Protein 4RGI (pdb70)

Radius of gyration: 10.81 Å; Cα contacts (8 Å, |Δi|>4): 110; chains: 1; bounding box: 23×27×27 Å

Organism: Yersinia pestis (NCBI:txid632)

Sequence (68 aa):
AQRQPVSSSSRILSIGYDPDNRLEIQFREQGTYQYLGVPERAHQNFSAVSKGRFFDGVIKGKFLCRKIG

B-factor: mean 22.79, std 12.81, range [6.86, 72.15]

Solvent-accessible surface area: 4601 Å² total

InterPro domains:
  IPR025309 KTSC domain [PF13619] (7-64)

Nearest PDB structures (foldseek):
  4rgi-assembly1_A  TM=1.015E+00  e=5.179E-12  Yersinia pestis
  7x8c-assembly1_C  TM=9.618E-01  e=8.145E-07  Methanolobus vulcani
  5hie-assembly1_A  TM=2.662E-01  e=4.310E+00  Homo sapiens
  5hie-assembly2_B  TM=2.707E-01  e=4.584E+00  Homo sapiens
  5hie-assembly4_D  TM=2.824E-01  e=6.637E+00  Homo sapiens

Secondary structure (DSSP, 8-state):
--PEE---SSEEEEE--TTT--EEEETTTEEEEE-S--HHHHHH---S-HHHHIIIIITTTS-EEEE-

Structure (mmCIF, N/CA/C/O backbone):
data_4RGI
#
_entry.id   4RGI
#
_cell.length_a   38.166
_cell.length_b   70.908
_cell.length_c   55.846
_cell.angle_alpha   90.00
_cell.angle_beta   90.00
_cell.angle_gamma   90.00
#
_symmetry.space_group_name_H-M   'C 2 2 21'
#
loop_
_entity.id
_entity.type
_entity.pdbx_description
1 polymer 'Uncharacterized protein'
2 non-polymer 'SULFATE ION'
3 non-polymer GLYCEROL
4 water water
#
loop_
_atom_site.group_PDB
_atom_site.id
_atom_site.type_symbol
_atom_site.label_atom_id
_atom_site.label_alt_id
_atom_site.label_comp_id
_atom_site.label_asym_id
_atom_site.label_entity_id
_atom_site.label_seq_id
_atom_site.pdbx_PDB_ins_code
_atom_site.Cartn_x
_atom_site.Cartn_y
_atom_site.Cartn_z
_atom_site.occupancy
_atom_site.B_iso_or_equiv
_atom_site.auth_seq_id
_atom_site.auth_comp_id
_atom_site.auth_asym_id
_atom_site.auth_atom_id
_atom_site.pdbx_PDB_model_num
ATOM 1 N N . ALA A 1 3 ? 8.990 -4.960 10.456 1.00 51.15 0 ALA A N 1
ATOM 2 C CA . ALA A 1 3 ? 9.785 -3.934 9.798 1.00 44.33 0 ALA A CA 1
ATOM 3 C C . ALA A 1 3 ? 8.858 -2.828 9.363 1.00 48.05 0 ALA A C 1
ATOM 4 O O . ALA A 1 3 ? 7.654 -2.897 9.602 1.00 64.07 0 ALA A O 1
ATOM 22 N N . GLN A 1 5 ? 7.068 -0.293 6.462 1.00 30.61 2 GLN A N 1
ATOM 23 C CA . GLN A 1 5 ? 6.648 -0.267 5.078 1.00 31.02 2 GLN A CA 1
ATOM 24 C C . GLN A 1 5 ? 6.229 1.134 4.685 1.00 26.55 2 GLN A C 1
ATOM 25 O O . GLN A 1 5 ? 5.637 1.858 5.485 1.00 29.29 2 GLN A O 1
ATOM 31 N N . ARG A 1 6 ? 6.537 1.509 3.450 1.00 25.56 3 ARG A N 1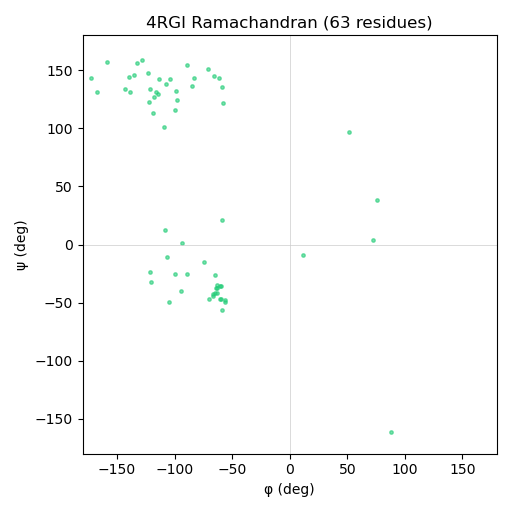
ATOM 32 C CA . ARG A 1 6 ? 6.218 2.843 2.985 1.00 23.13 3 ARG A CA 1
ATOM 33 C C . ARG A 1 6 ? 4.775 2.914 2.502 1.00 23.01 3 ARG A C 1
ATOM 34 O O . ARG A 1 6 ? 4.249 1.952 1.928 1.00 32.34 3 ARG A O 1
ATOM 42 N N . GLN A 1 7 ? 4.142 4.053 2.759 1.00 21.83 4 GLN A N 1
ATOM 43 C CA . GLN A 1 7 ? 2.792 4.328 2.285 1.00 21.71 4 GLN A CA 1
ATOM 44 C C . GLN A 1 7 ? 2.875 5.175 1.045 1.00 20.77 4 GLN A C 1
ATOM 45 O O . GLN A 1 7 ? 3.588 6.165 1.037 1.00 19.69 4 GLN A O 1
ATOM 51 N N . PRO A 1 8 ? 2.144 4.812 -0.011 1.00 21.42 5 PRO A N 1
ATOM 52 C CA . PRO A 1 8 ? 2.156 5.696 -1.185 1.00 20.73 5 PRO A CA 1
ATOM 53 C C . PRO A 1 8 ? 1.517 7.046 -0.882 1.00 19.46 5 PRO A C 1
ATOM 54 O O . PRO A 1 8 ? 0.595 7.095 -0.077 1.00 19.55 5 PRO A O 1
ATOM 58 N N . VAL A 1 9 ? 2.038 8.114 -1.479 1.00 18.54 6 VAL A N 1
ATOM 59 C CA . VAL A 1 9 ? 1.449 9.452 -1.334 1.00 17.52 6 VAL A CA 1
ATOM 60 C C . VAL A 1 9 ? 1.332 10.117 -2.698 1.00 24.02 6 VAL A C 1
ATOM 61 O O . VAL A 1 9 ? 1.945 9.670 -3.668 1.00 20.76 6 VAL A O 1
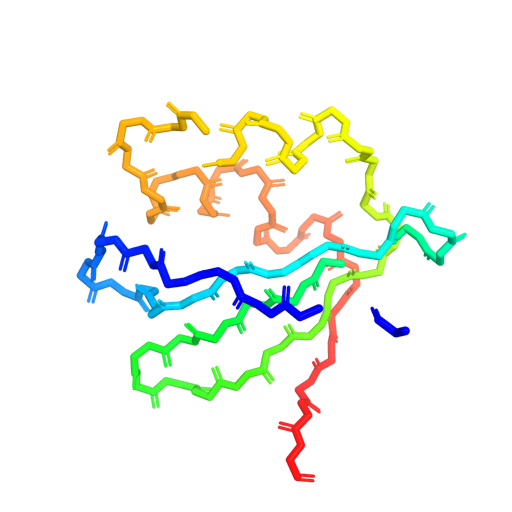ATOM 65 N N A SER A 1 10 ? 0.540 11.185 -2.777 0.51 18.03 7 SER A N 1
ATOM 66 N N B SER A 1 10 ? 0.547 11.193 -2.762 0.49 17.77 7 SER A N 1
ATOM 67 C CA A SER A 1 10 ? 0.441 11.947 -4.016 0.51 19.64 7 SER A CA 1
ATOM 68 C CA B SER A 1 10 ? 0.409 11.981 -3.983 0.49 19.88 7 SER A CA 1
ATOM 69 C C A SER A 1 10 ? 1.295 13.198 -3.902 0.51 19.51 7 SER A C 1
ATOM 70 C C B SER A 1 10 ? 1.298 13.214 -3.895 0.49 19.52 7 SER A C 1
ATOM 71 O O A SER A 1 10 ? 1.084 14.029 -3.018 0.51 20.76 7 SER A O 1
ATOM 72 O O B SER A 1 10 ? 1.108 14.056 -3.020 0.49 20.62 7 SER A O 1
ATOM 77 N N . SER A 1 11 ? 2.269 13.317 -4.795 1.00 17.98 8 SER A N 1
ATOM 78 C CA . SER A 1 11 ? 3.230 14.406 -4.750 1.00 15.95 8 SER A CA 1
ATOM 79 C C . SER A 1 11 ? 3.970 14.465 -6.068 1.00 19.74 8 SER A C 1
ATOM 80 O O . SER A 1 11 ? 4.223 13.433 -6.679 1.00 22.75 8 SER A O 1
ATOM 83 N N . SER A 1 12 ? 4.351 15.663 -6.487 1.00 20.13 9 SER A N 1
ATOM 84 C CA . SER A 1 12 ? 5.105 15.804 -7.722 1.00 23.41 9 SER A CA 1
ATOM 85 C C . SER A 1 12 ? 6.551 15.340 -7.532 1.00 29.28 9 SER A C 1
ATOM 86 O O . SER A 1 12 ? 7.270 15.111 -8.502 1.00 30.50 9 SER A O 1
ATOM 89 N N . ARG A 1 13 ? 6.978 15.187 -6.284 1.00 21.04 10 ARG A N 1
ATOM 90 C CA . ARG A 1 13 ? 8.376 14.854 -6.031 1.00 18.45 10 ARG A CA 1
ATOM 91 C C . ARG A 1 13 ? 8.571 13.565 -5.256 1.00 18.40 10 ARG A C 1
ATOM 92 O O . ARG A 1 13 ? 9.633 12.944 -5.328 1.00 19.33 10 ARG A O 1
ATOM 100 N N . ILE A 1 14 ? 7.550 13.165 -4.508 1.00 14.87 11 ILE A N 1
ATOM 101 C CA . ILE A 1 14 ? 7.679 12.034 -3.599 1.00 12.22 11 ILE A CA 1
ATOM 102 C C . ILE A 1 14 ? 6.664 10.952 -3.929 1.00 13.31 11 ILE A C 1
ATOM 103 O O . ILE A 1 14 ? 5.490 11.239 -4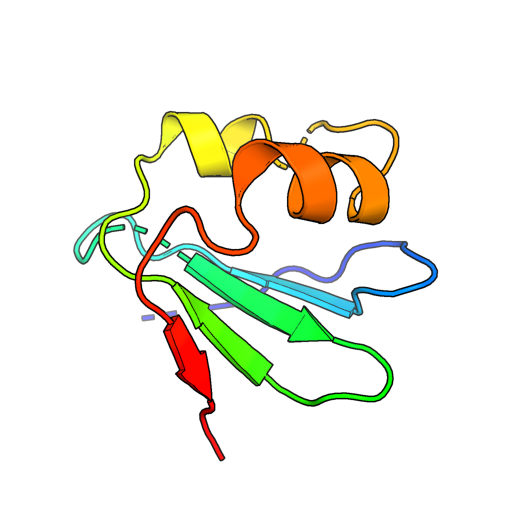.160 1.00 15.57 11 ILE A O 1
ATOM 108 N N . LEU A 1 15 ? 7.119 9.704 -3.968 1.00 13.67 12 LEU A N 1
ATOM 109 C CA . LEU A 1 15 ? 6.238 8.580 -4.285 1.00 12.14 12 LEU A CA 1
ATOM 110 C C . LEU A 1 15 ? 5.659 7.877 -3.056 1.00 12.58 12 LEU A C 1
ATOM 111 O O . LEU A 1 15 ? 4.491 7.486 -3.048 1.00 14.85 12 LEU A O 1
ATOM 116 N N . SER A 1 16 ? 6.471 7.710 -2.014 1.00 12.19 13 SER A N 1
ATOM 117 C CA . SER A 1 16 ? 6.025 7.016 -0.812 1.00 11.29 13 SER A CA 1
ATOM 118 C C . SER A 1 16 ? 6.886 7.386 0.398 1.00 11.89 13 SER A C 1
ATOM 119 O O . SER A 1 16 ? 8.024 7.810 0.251 1.00 11.33 13 SER A O 1
ATOM 122 N N . ILE A 1 17 ? 6.311 7.215 1.583 1.00 11.54 14 ILE A N 1
ATOM 123 C CA . ILE A 1 17 ? 6.937 7.620 2.839 1.00 11.55 14 ILE A CA 1
ATOM 124 C C . ILE A 1 17 ? 6.689 6.555 3.865 1.00 13.44 14 ILE A C 1
ATOM 125 O O . ILE A 1 17 ? 5.548 6.129 4.032 1.00 12.76 14 ILE A O 1
ATOM 130 N N . GLY A 1 18 ? 7.742 6.133 4.564 1.00 11.16 15 GLY A N 1
ATOM 131 C CA . GLY A 1 18 ? 7.584 5.188 5.657 1.00 11.86 15 GLY A CA 1
ATOM 132 C C . GLY A 1 18 ? 8.247 5.687 6.927 1.00 11.02 15 GLY A C 1
ATOM 133 O O . GLY A 1 18 ? 9.114 6.547 6.872 1.00 12.92 15 GLY A O 1
ATOM 134 N N . TYR A 1 19 ? 7.825 5.160 8.072 1.00 11.98 16 TYR A N 1
ATOM 135 C CA . TYR A 1 19 ? 8.422 5.562 9.332 1.00 10.95 16 TYR A CA 1
ATOM 136 C C . TYR A 1 19 ? 8.517 4.369 10.274 1.00 16.71 16 TYR A C 1
ATOM 137 O O . TYR A 1 19 ? 7.571 3.584 10.410 1.00 14.15 16 TYR A O 1
ATOM 146 N N . ASP A 1 20 ? 9.688 4.232 10.887 1.00 13.72 17 ASP A N 1
ATOM 147 C CA . ASP A 1 20 ? 9.970 3.172 11.856 1.00 21.81 17 ASP A CA 1
ATOM 148 C C . ASP A 1 20 ? 10.074 3.815 13.229 1.00 23.28 17 ASP A C 1
ATOM 149 O O . ASP A 1 20 ? 11.085 4.432 13.547 1.00 22.64 17 ASP A O 1
ATOM 154 N N . PRO A 1 21 ? 9.013 3.705 14.0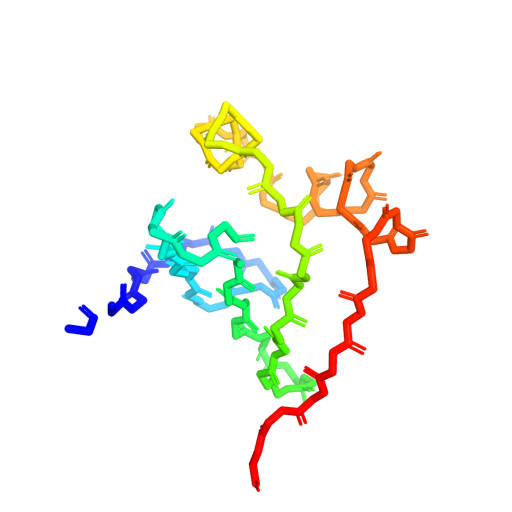41 1.00 23.82 18 PRO A N 1
ATOM 155 C CA . PRO A 1 21 ? 8.998 4.409 15.326 1.00 24.34 18 PRO A CA 1
ATOM 156 C C . PRO A 1 21 ? 10.070 3.903 16.284 1.00 27.42 18 PRO A C 1
ATOM 157 O O . PRO A 1 21 ? 10.515 4.659 17.140 1.00 30.79 18 PRO A O 1
ATOM 161 N N . ASP A 1 22 ? 10.489 2.653 16.127 1.00 28.89 19 ASP A N 1
ATOM 162 C CA . ASP A 1 22 ? 11.489 2.077 17.014 1.00 33.56 19 ASP A CA 1
ATOM 163 C C . ASP A 1 22 ? 12.872 2.689 16.802 1.00 33.95 19 ASP A C 1
ATOM 164 O O . ASP A 1 22 ? 13.538 3.064 17.764 1.00 32.07 19 ASP A O 1
ATOM 169 N N . ASN A 1 23 ? 13.294 2.796 15.547 1.00 24.92 20 ASN A N 1
ATOM 170 C CA . ASN A 1 23 ? 14.606 3.340 15.225 1.00 21.17 20 ASN A CA 1
ATOM 171 C C . ASN A 1 23 ? 14.557 4.837 14.942 1.00 15.96 20 ASN A C 1
ATOM 172 O O . ASN A 1 23 ? 15.579 5.447 14.635 1.00 22.90 20 ASN A O 1
ATOM 177 N N . ARG A 1 24 ? 13.364 5.418 15.046 1.00 17.27 21 ARG A N 1
ATOM 178 C CA . ARG A 1 24 ? 13.130 6.825 14.707 1.00 21.28 21 ARG A CA 1
ATOM 179 C C . ARG A 1 24 ? 13.667 7.156 13.321 1.00 17.52 21 ARG A C 1
ATOM 180 O O . ARG A 1 24 ? 14.345 8.166 13.117 1.00 14.62 21 ARG A O 1
ATOM 204 N N . LEU A 1 26 ? 12.976 7.681 9.132 1.00 9.54 23 LEU A N 1
ATOM 205 C CA . LEU A 1 26 ? 12.011 8.087 8.128 1.00 8.59 23 LEU A CA 1
ATOM 206 C C . LEU A 1 26 ? 12.534 7.674 6.767 1.00 11.77 23 LEU A C 1
ATOM 207 O O . LEU A 1 26 ? 13.683 7.937 6.466 1.00 14.67 23 LEU A O 1
ATOM 212 N N . GLU A 1 27 ? 11.709 7.025 5.947 1.00 10.41 24 GLU A N 1
ATOM 213 C CA . GLU A 1 27 ? 12.172 6.601 4.630 1.00 10.44 24 GLU A CA 1
ATOM 214 C C . GLU A 1 27 ? 11.348 7.298 3.562 1.00 15.77 24 GLU A C 1
ATOM 215 O O . GLU A 1 27 ? 10.120 7.266 3.596 1.00 12.65 24 GLU A O 1
ATOM 221 N N . ILE A 1 28 ? 12.030 7.945 2.626 1.00 9.50 25 ILE A N 1
ATOM 222 C CA . ILE A 1 28 ? 11.347 8.708 1.593 1.00 8.91 25 ILE A CA 1
ATOM 223 C C . ILE A 1 28 ? 11.762 8.179 0.227 1.00 10.56 25 ILE A C 1
ATOM 224 O O . ILE A 1 28 ? 12.943 8.145 -0.080 1.00 12.16 25 ILE A O 1
ATOM 229 N N . GLN A 1 29 ? 10.797 7.758 -0.579 1.00 11.20 26 GLN A N 1
ATOM 230 C CA . GLN A 1 29 ? 11.104 7.390 -1.950 1.00 12.67 26 GLN A CA 1
ATOM 231 C C . GLN A 1 29 ? 10.749 8.548 -2.890 1.00 12.43 26 GLN A C 1
ATOM 232 O O . GLN A 1 29 ? 9.589 8.931 -2.995 1.00 17.46 26 GLN A O 1
ATOM 238 N N . PHE A 1 30 ? 11.754 9.115 -3.547 1.00 15.11 27 PHE A N 1
ATOM 239 C CA . PHE A 1 30 ? 11.557 10.245 -4.455 1.00 16.79 27 PHE A CA 1
ATOM 240 C C . PHE A 1 30 ? 11.267 9.787 -5.893 1.00 23.87 27 PHE A C 1
ATOM 241 O O . PHE A 1 30 ? 11.665 8.701 -6.295 1.00 26.36 27 PHE A O 1
ATOM 249 N N . ARG A 1 31 ? 10.581 10.621 -6.668 1.00 20.81 28 ARG A N 1
ATOM 250 C CA . ARG A 1 31 ? 10.244 10.254 -8.042 1.00 28.90 28 ARG A CA 1
ATOM 251 C C . ARG A 1 31 ? 11.465 9.955 -8.910 1.00 35.92 28 ARG A C 1
ATOM 252 O O . ARG A 1 31 ? 11.571 8.866 -9.487 1.00 43.62 28 ARG A O 1
ATOM 260 N N . GLU A 1 32 ? 12.374 10.925 -8.992 1.00 38.43 29 GLU A N 1
ATOM 261 C CA . GLU A 1 32 ? 13.537 10.855 -9.881 1.00 35.05 29 GLU A CA 1
ATOM 262 C C . GLU A 1 32 ? 14.817 10.431 -9.140 1.00 26.90 29 GLU A C 1
ATOM 263 O O . GLU A 1 32 ? 15.721 9.851 -9.739 1.00 39.93 29 GLU A O 1
ATOM 269 N N . GLN A 1 33 ? 14.894 10.680 -7.837 1.00 21.12 30 GLN A N 1
ATOM 270 C CA . GLN A 1 33 ? 16.184 10.570 -7.164 1.00 20.91 30 GLN A CA 1
ATOM 271 C C . GLN A 1 33 ? 16.368 9.389 -6.217 1.00 14.81 30 GLN A C 1
ATOM 272 O O . GLN A 1 33 ? 17.336 9.357 -5.470 1.00 18.02 30 GLN A O 1
ATOM 278 N N . GLY A 1 34 ? 15.481 8.403 -6.248 1.00 19.84 31 GLY A N 1
ATOM 279 C CA . GLY A 1 34 ? 15.703 7.200 -5.457 1.00 14.97 31 GLY A CA 1
ATOM 280 C C . GLY A 1 34 ? 15.178 7.250 -4.038 1.00 15.13 31 GLY A C 1
ATOM 281 O O . GLY A 1 34 ? 14.335 8.077 -3.710 1.00 15.87 31 GLY A O 1
ATOM 282 N N . THR A 1 35 ? 15.678 6.362 -3.187 1.00 13.72 32 THR A N 1
ATOM 283 C CA . THR A 1 35 ? 15.150 6.237 -1.828 1.00 12.38 32 THR A CA 1
ATOM 284 C C . THR A 1 35 ? 16.186 6.591 -0.766 1.00 11.18 32 THR A C 1
ATOM 285 O O . THR A 1 35 ? 17.311 6.136 -0.823 1.00 12.86 32 THR A O 1
ATOM 289 N N . TYR A 1 36 ? 15.789 7.436 0.184 1.00 10.20 33 TYR A N 1
ATOM 290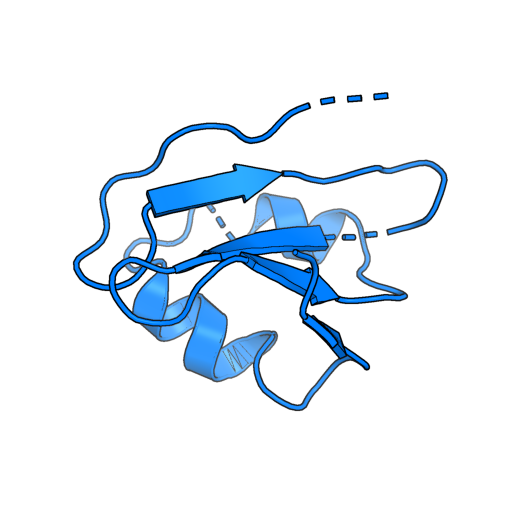 C CA . TYR A 1 36 ? 16.671 7.866 1.272 1.00 9.82 33 TYR A CA 1
ATOM 291 C C . TYR A 1 36 ? 16.084 7.558 2.633 1.00 10.15 33 TYR A C 1
ATOM 292 O O . TYR A 1 36 ? 14.871 7.626 2.802 1.00 11.92 33 TYR A O 1
ATOM 301 N N . GLN A 1 37 ? 16.949 7.271 3.606 1.00 10.55 34 GLN A N 1
ATOM 302 C CA . GLN A 1 37 ? 16.557 7.174 4.996 1.00 9.75 34 GLN A CA 1
ATOM 303 C C . GLN A 1 37 ? 17.069 8.377 5.761 1.00 11.62 34 GLN A C 1
ATOM 304 O O . GLN A 1 37 ? 18.212 8.781 5.566 1.00 13.40 34 GLN A O 1
ATOM 310 N N . TYR A 1 38 ? 16.224 8.919 6.637 1.00 11.85 35 TYR A N 1
ATOM 311 C CA . TYR A 1 38 ? 16.561 10.056 7.485 1.00 10.96 35 TYR A CA 1
ATOM 312 C C . TYR A 1 38 ? 16.557 9.570 8.918 1.00 10.49 35 TYR A C 1
ATOM 313 O O . TYR A 1 38 ? 15.601 8.938 9.357 1.00 9.95 35 TYR A O 1
ATOM 322 N N . LEU A 1 39 ? 17.627 9.853 9.644 1.00 9.86 36 LEU A N 1
ATOM 323 C CA . LEU A 1 39 ? 17.827 9.225 10.940 1.00 9.94 36 LEU A CA 1
ATOM 324 C C . LEU A 1 39 ? 17.511 10.188 12.048 1.00 13.06 36 LEU A C 1
ATOM 325 O O . LEU A 1 39 ? 17.790 11.369 11.939 1.00 14.04 36 LEU A O 1
ATOM 330 N N . GLY A 1 40 ? 16.910 9.683 13.113 1.00 10.88 37 GLY A N 1
ATOM 331 C CA . GLY A 1 40 ? 16.668 10.493 14.285 1.00 15.93 37 GLY A CA 1
ATOM 332 C C . GLY A 1 40 ? 15.524 11.459 14.094 1.00 14.37 37 GLY A C 1
ATOM 333 O O . GLY A 1 40 ? 15.575 12.575 14.571 1.00 14.15 37 GLY A O 1
ATOM 334 N N . VAL A 1 41 ? 14.488 11.004 13.401 1.00 12.59 38 VAL A N 1
ATOM 335 C CA . VAL A 1 41 ? 13.302 11.802 13.125 1.00 10.59 38 VAL A CA 1
ATOM 336 C C . VAL A 1 41 ? 12.210 11.471 14.129 1.00 13.32 38 VAL A C 1
ATOM 337 O O . VAL A 1 41 ? 11.830 10.308 14.259 1.00 13.04 38 VAL A O 1
ATOM 341 N N . PRO A 1 42 ? 11.699 12.489 14.842 1.00 11.68 39 PRO A N 1
ATOM 342 C CA . PRO A 1 42 ? 10.663 12.263 15.845 1.00 15.47 39 PRO A CA 1
ATOM 343 C C . PRO A 1 42 ? 9.325 11.901 15.222 1.00 14.90 39 PRO A C 1
ATOM 344 O O . PRO A 1 42 ? 9.019 12.311 14.110 1.00 15.10 39 PRO A O 1
ATOM 348 N N . GLU A 1 43 ? 8.528 11.131 15.948 1.00 14.73 40 GLU A N 1
ATOM 349 C CA . GLU A 1 43 ? 7.265 10.659 15.402 1.00 19.47 40 GLU A CA 1
ATOM 350 C C . GLU A 1 43 ? 6.336 11.815 15.030 1.00 15.80 40 GLU A C 1
ATOM 351 O O . GLU A 1 43 ? 5.627 11.737 14.033 1.00 16.27 40 GLU A O 1
A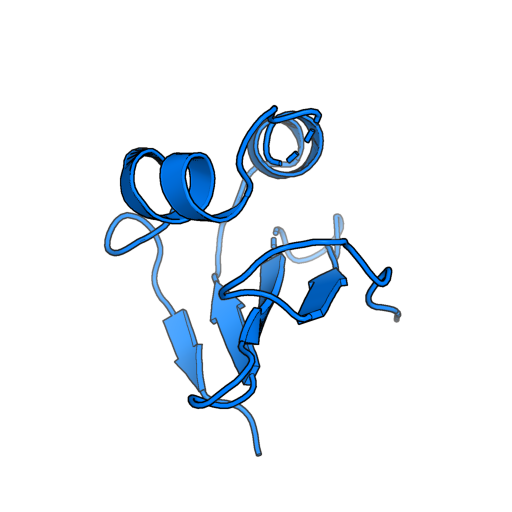TOM 357 N N . ARG A 1 44 ? 6.357 12.900 15.805 1.00 16.09 41 ARG A N 1
ATOM 358 C CA . ARG A 1 44 ? 5.513 14.042 15.492 1.00 14.35 41 ARG A CA 1
ATOM 359 C C . ARG A 1 44 ? 5.822 14.611 14.112 1.00 13.76 41 ARG A C 1
ATOM 360 O O . ARG A 1 44 ? 4.922 15.049 13.412 1.00 13.54 41 ARG A O 1
ATOM 368 N N . ALA A 1 45 ? 7.097 14.586 13.720 1.00 14.01 42 ALA A N 1
ATOM 369 C CA . ALA A 1 45 ? 7.512 15.072 12.406 1.00 12.80 42 ALA A CA 1
ATOM 370 C C . ALA A 1 45 ? 6.887 14.236 11.326 1.00 10.82 42 ALA A C 1
ATOM 371 O O . ALA A 1 45 ? 6.449 14.752 10.309 1.00 11.77 42 ALA A O 1
ATOM 373 N N . HIS A 1 46 ? 6.868 12.929 11.544 1.00 11.52 43 HIS A N 1
ATOM 374 C CA . HIS A 1 46 ? 6.319 12.048 10.545 1.00 13.13 43 HIS A CA 1
ATOM 375 C C . HIS A 1 46 ? 4.824 12.284 10.410 1.00 11.48 43 HIS A C 1
ATOM 376 O O . HIS A 1 46 ? 4.311 12.331 9.312 1.00 12.79 43 HIS A O 1
ATOM 383 N N . GLN A 1 47 ? 4.128 12.438 11.533 1.00 10.72 44 GLN A N 1
ATOM 384 C CA . GLN A 1 47 ? 2.695 12.698 11.490 1.00 11.31 44 GLN A CA 1
ATOM 385 C C . GLN A 1 47 ? 2.392 13.989 10.733 1.00 10.89 44 GLN A C 1
ATOM 386 O O . GLN A 1 47 ? 1.522 14.011 9.877 1.00 14.86 44 GLN A O 1
ATOM 392 N N . ASN A 1 48 ? 3.121 15.059 11.031 1.00 10.48 45 ASN A N 1
ATOM 393 C CA . ASN A 1 48 ? 2.934 16.319 10.313 1.00 10.28 45 ASN A CA 1
ATOM 394 C C . ASN A 1 48 ? 3.258 16.227 8.816 1.00 12.34 45 ASN A C 1
ATOM 395 O O . ASN A 1 48 ? 2.639 16.901 8.000 1.00 10.81 45 ASN A O 1
ATOM 400 N N . PHE A 1 49 ? 4.249 15.418 8.479 1.00 11.36 46 PHE A N 1
ATOM 401 C CA . PHE A 1 49 ? 4.616 15.138 7.092 1.00 9.71 46 PHE A CA 1
ATOM 402 C C . PHE A 1 49 ? 3.428 14.538 6.367 1.00 9.69 46 PHE A C 1
ATOM 403 O O . PHE A 1 49 ? 3.073 14.964 5.272 1.00 11.05 46 PHE A O 1
ATOM 419 N N . SER A 1 51 ? 0.313 14.687 7.102 1.00 11.30 48 SER A N 1
ATOM 420 C CA . SER A 1 51 ? -0.838 15.588 7.052 1.00 14.59 48 SER A CA 1
ATOM 421 C C . SER A 1 51 ? -0.629 16.832 6.219 1.00 14.29 48 SER A C 1
ATOM 422 O O . SER A 1 51 ? -1.572 17.583 5.998 1.00 18.65 48 SER A O 1
ATOM 425 N N . ALA A 1 52 ? 0.596 17.073 5.772 1.00 10.12 49 ALA A N 1
ATOM 426 C CA . ALA A 1 52 ? 0.900 18.304 5.048 1.00 10.42 49 ALA A CA 1
ATOM 427 C C . ALA A 1 52 ? 0.098 18.414 3.759 1.00 11.35 49 ALA A C 1
ATOM 428 O O . ALA A 1 52 ? -0.125 17.417 3.069 1.00 15.24 49 ALA A O 1
ATOM 430 N N . VAL A 1 53 ? -0.313 19.635 3.444 1.00 12.19 50 VAL A N 1
ATOM 431 C CA . VAL A 1 53 ? -0.921 19.955 2.164 1.00 17.27 50 VAL A CA 1
ATOM 432 C C . VAL A 1 53 ? 0.012 19.567 1.006 1.00 19.30 50 VAL A C 1
ATOM 433 O O . VAL A 1 53 ? -0.399 18.895 0.056 1.00 18.41 50 VAL A O 1
ATOM 437 N N . SER A 1 54 ? 1.272 19.987 1.108 1.00 12.05 51 SER A N 1
ATOM 438 C CA . SER A 1 54 ? 2.302 19.704 0.109 1.00 14.26 51 SER A CA 1
ATOM 439 C C . SER A 1 54 ? 3.457 18.898 0.701 1.00 11.09 51 SER A C 1
ATOM 440 O O . SER A 1 54 ? 4.178 19.411 1.558 1.00 13.89 51 SER A O 1
ATOM 443 N N . LYS A 1 55 ? 3.631 17.650 0.264 1.00 12.58 52 LYS A N 1
ATOM 444 C CA . LYS A 1 55 ? 4.733 16.829 0.798 1.00 12.96 52 LYS A CA 1
ATOM 445 C C . LYS A 1 55 ? 6.070 17.459 0.412 1.00 12.74 52 LYS A C 1
ATOM 446 O O . LYS A 1 55 ? 7.032 17.441 1.185 1.00 12.30 52 LYS A O 1
ATOM 452 N N . GLY A 1 56 ? 6.139 18.009 -0.795 1.00 11.00 53 GLY A N 1
ATOM 453 C CA . GLY A 1 56 ? 7.350 18.684 -1.222 1.00 13.79 53 GLY A CA 1
ATOM 454 C C . GLY A 1 56 ? 7.733 19.869 -0.349 1.00 17.23 53 GLY A C 1
ATOM 455 O O . GLY A 1 56 ? 8.890 20.012 0.048 1.00 13.10 53 GLY A O 1
ATOM 456 N N . ARG A 1 57 ? 6.761 20.721 -0.041 1.00 15.25 54 ARG A N 1
ATOM 457 C CA . ARG A 1 57 ? 7.025 21.896 0.775 1.00 12.18 54 ARG A CA 1
ATOM 458 C C . ARG A 1 57 ? 7.450 21.500 2.166 1.00 11.21 54 ARG A C 1
ATOM 459 O O . ARG A 1 57 ? 8.365 22.099 2.741 1.00 14.69 54 ARG A O 1
ATOM 467 N N . PHE A 1 58 ? 6.778 20.493 2.712 1.00 10.50 55 PHE A N 1
ATOM 468 C CA . PHE A 1 58 ? 7.111 20.032 4.056 1.00 11.48 55 PHE A CA 1
ATOM 469 C C . PHE A 1 58 ? 8.499 19.409 4.054 1.00 9.53 55 PHE A C 1
ATOM 470 O O . PHE A 1 58 ? 9.296 19.671 4.941 1.00 10.65 55 PHE A O 1
ATOM 478 N N . PHE A 1 59 ? 8.796 18.589 3.053 1.00 9.43 56 PHE A N 1
ATOM 479 C CA . PHE A 1 59 ? 10.138 18.031 2.963 1.00 10.58 56 PHE A CA 1
ATOM 480 C C . PHE A 1 59 ? 11.175 19.148 2.923 1.00 13.28 56 PHE A C 1
ATOM 481 O O . PHE A 1 59 ? 12.161 19.128 3.655 1.00 9.82 56 PHE A O 1
ATOM 489 N N . ASP A 1 60 ? 10.948 20.141 2.074 1.00 11.91 57 ASP A N 1
ATOM 490 C CA . ASP A 1 60 ? 11.918 21.230 1.939 1.00 14.39 57 ASP A CA 1
ATOM 491 C C . ASP A 1 60 ? 12.101 22.032 3.221 1.00 19.72 57 ASP A C 1
ATOM 492 O O . ASP A 1 60 ? 13.216 22.454 3.543 1.00 18.61 57 ASP A O 1
ATOM 497 N N . GLY A 1 61 ? 11.020 22.238 3.962 1.00 13.98 58 GLY A N 1
ATOM 498 C CA . GLY A 1 61 ? 11.066 23.124 5.112 1.00 13.86 58 GLY A CA 1
ATOM 4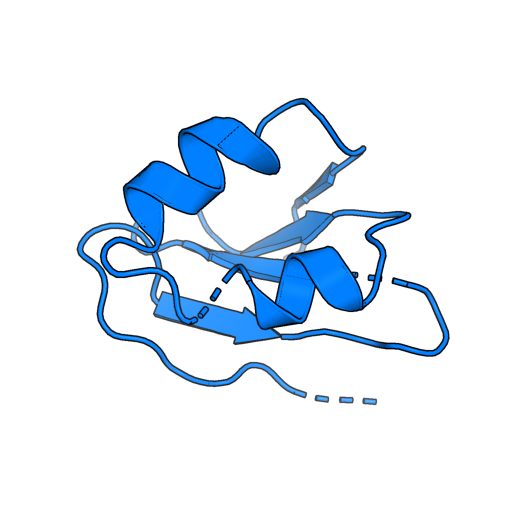99 C C . GLY A 1 61 ? 11.447 22.479 6.430 1.00 18.83 58 GLY A C 1
ATOM 500 O O . GLY A 1 61 ? 11.971 23.152 7.333 1.00 17.56 58 GLY A O 1
ATOM 501 N N . VAL A 1 62 ? 11.196 21.177 6.555 1.00 10.62 59 VAL A N 1
ATOM 502 C CA . VAL A 1 62 ? 11.313 20.524 7.850 1.00 10.56 59 VAL A CA 1
ATOM 503 C C . VAL A 1 62 ? 12.323 19.385 7.882 1.00 12.04 59 VAL A C 1
ATOM 504 O O . VAL A 1 62 ? 12.951 19.140 8.911 1.00 13.09 59 VAL A O 1
ATOM 508 N N . ILE A 1 63 ? 12.477 18.689 6.760 1.00 9.27 60 ILE A N 1
ATOM 509 C CA . ILE A 1 63 ? 13.291 17.472 6.758 1.00 9.01 60 ILE A CA 1
ATOM 510 C C . ILE A 1 63 ? 14.647 17.688 6.088 1.00 10.79 60 ILE A C 1
ATOM 511 O O . ILE A 1 63 ? 15.687 17.334 6.644 1.00 11.27 60 ILE A O 1
ATOM 516 N N . LYS A 1 64 ? 14.625 18.275 4.896 1.00 10.27 61 LYS A N 1
ATOM 517 C CA . LYS A 1 64 ? 15.814 18.350 4.054 1.00 10.36 61 LYS A CA 1
ATOM 518 C C . LYS A 1 64 ? 16.938 19.052 4.789 1.00 10.98 61 LYS A C 1
ATOM 519 O O . LYS A 1 64 ? 16.770 20.165 5.264 1.00 13.28 61 LYS A O 1
ATOM 525 N N . GLY A 1 65 ? 18.064 18.366 4.934 1.00 13.74 62 GLY A N 1
ATOM 526 C CA . GLY A 1 65 ? 19.237 18.950 5.546 1.00 13.58 62 GLY A CA 1
ATOM 527 C C . GLY A 1 65 ? 19.152 19.151 7.037 1.00 18.07 62 GLY A C 1
ATOM 528 O O . GLY A 1 65 ? 20.062 19.715 7.637 1.00 18.99 62 GLY A O 1
ATOM 529 N N . LYS A 1 66 ? 18.059 18.701 7.642 1.00 11.22 63 LYS A N 1
ATOM 530 C CA . LYS A 1 66 ? 17.875 18.869 9.077 1.00 12.74 63 LYS A CA 1
ATOM 531 C C . LYS A 1 66 ? 18.060 17.558 9.837 1.00 18.31 63 LYS A C 1
ATOM 532 O O . LYS A 1 66 ? 18.124 17.541 11.064 1.00 17.52 63 LYS A O 1
ATOM 538 N N . PHE A 1 67 ? 18.125 16.455 9.100 1.00 11.81 64 PHE A N 1
ATOM 539 C CA . PHE A 1 67 ? 18.419 15.151 9.681 1.00 10.60 64 PHE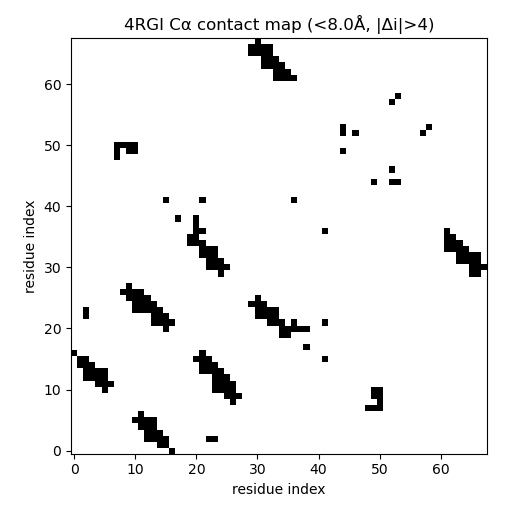 A CA 1
ATOM 540 C C . PHE A 1 67 ? 19.437 14.440 8.809 1.00 20.37 64 PHE A C 1
ATOM 541 O O . PHE A 1 67 ? 19.430 14.598 7.584 1.00 14.17 64 PHE A O 1
ATOM 549 N N . LEU A 1 68 ? 20.316 13.666 9.433 1.00 11.80 65 LEU A N 1
ATOM 550 C CA . LEU A 1 68 ? 21.286 12.873 8.682 1.00 13.49 65 LEU A CA 1
ATOM 551 C C . LEU A 1 68 ? 20.563 11.919 7.749 1.00 13.28 65 LEU A C 1
ATOM 552 O O . LEU A 1 68 ? 19.608 11.251 8.156 1.00 14.38 65 LEU A O 1
ATOM 557 N N . CYS A 1 69 ? 21.032 11.835 6.510 1.00 11.96 66 CYS A N 1
ATOM 558 C CA . CYS A 1 69 ? 20.398 10.916 5.581 1.00 13.47 66 CYS A CA 1
ATOM 559 C C . CYS A 1 69 ? 21.375 10.059 4.813 1.00 13.74 66 CYS A C 1
ATOM 560 O O . CYS A 1 69 ? 22.562 10.385 4.677 1.00 17.90 66 CYS A O 1
ATOM 563 N N . ARG A 1 70 ? 20.875 8.924 4.357 1.00 12.72 67 ARG A N 1
ATOM 564 C CA . ARG A 1 70 ? 21.655 8.035 3.525 1.00 14.09 67 ARG A CA 1
ATOM 565 C C . ARG A 1 70 ? 20.773 7.467 2.423 1.00 13.12 67 ARG A C 1
ATOM 566 O O . ARG A 1 70 ? 19.578 7.216 2.621 1.00 16.70 67 ARG A O 1
ATOM 574 N N . LYS A 1 71 ? 21.368 7.287 1.248 1.00 17.33 68 LYS A N 1
ATOM 575 C CA . LYS A 1 71 ? 20.656 6.721 0.125 1.00 13.54 68 LYS A CA 1
ATOM 576 C C . LYS A 1 71 ? 20.721 5.200 0.220 1.00 19.22 68 LYS A C 1
ATOM 577 O O . LYS A 1 71 ? 21.771 4.634 0.532 1.00 25.96 68 LYS A O 1
ATOM 583 N N . ILE A 1 72 ? 19.604 4.535 -0.028 1.00 19.42 69 ILE A N 1
ATOM 584 C CA . ILE A 1 72 ? 19.615 3.075 -0.014 1.00 24.06 69 ILE A CA 1
ATOM 585 C C . ILE A 1 72 ? 19.342 2.518 -1.407 1.00 28.78 69 ILE A C 1
ATOM 586 O O . ILE A 1 72 ? 18.550 3.069 -2.169 1.00 35.95 69 ILE A O 1
ATOM 591 N N . GLY A 1 73 ? 20.020 1.424 -1.737 1.00 34.52 70 GLY A N 1
ATOM 592 C CA . GLY A 1 73 ? 19.907 0.824 -3.055 1.00 47.34 70 GLY A CA 1
ATOM 593 C C . GLY A 1 73 ? 21.109 -0.034 -3.403 1.00 60.55 70 GLY A C 1
ATOM 594 O O . GLY A 1 73 ? 21.884 -0.418 -2.522 1.00 70.28 70 GLY A O 1
#

Foldseek 3Di:
DDWDADDAPWWGTKDADQVQGIWTQTDPPGIKDFGDHHPVLVVCCCDPHVVVSCVPPPPPPTDMDGDD